Protein AF-A0A2V9ETV0-F1 (afdb_monomer)

Nearest PDB structures (foldseek):
  5evg-assembly1_A  TM=3.632E-01  e=3.896E+00  Francisella tularensis subsp. novicida

Mean predicted aligned error: 5.44 Å

Solvent-accessible surface area (backbone atoms only — not comparable to full-atom values): 5763 Å² total; per-residue (Å²): 52,32,42,35,37,32,29,64,38,91,94,52,64,80,55,65,90,38,63,32,28,37,28,50,37,44,50,72,54,96,46,65,66,52,41,49,54,52,49,42,56,59,38,42,74,63,40,27,45,72,77,46,70,51,77,64,41,59,63,84,59,54,69,71,43,92,84,62,55,69,73,59,52,56,47,47,62,71,32,69,90,33,79,84,36,74,40,68,59,73,71,53,63,42,68,72,80,86,125

pLDDT: mean 86.76, std 9.27, range [46.31, 95.56]

Foldseek 3Di:
DWKWKKAAAPPACLQPQFGIWIKDKDADDPDPVRVQVLVQVVVVVNRMGTPDTPPDDDPVVVVVDPPDDPVVVVQCVVHVVPNGDIDMDDTHTHHDPPD

Secondary structure (DSSP, 8-state):
-EEEEEEEPTT--TTTT-SEEEEEEEE--SSHHHHHHHHHHHHHHTTEEEEEEE----HHHHTTSTT--HHHHHHHHHHHT-TT-EEE---EEEPPP--

Structure (mmCIF, N/CA/C/O backbone):
data_AF-A0A2V9ETV0-F1
#
_entry.id   AF-A0A2V9ETV0-F1
#
loop_
_atom_site.group_PDB
_atom_site.id
_atom_site.type_symbol
_atom_site.label_atom_id
_atom_site.label_alt_id
_atom_site.label_comp_id
_atom_site.label_asym_id
_atom_site.label_entity_id
_atom_site.label_seq_id
_atom_site.pdbx_PDB_ins_code
_atom_site.Cartn_x
_atom_site.Cartn_y
_atom_site.Cartn_z
_atom_site.occupancy
_atom_site.B_iso_or_equiv
_atom_site.auth_seq_id
_atom_site.auth_comp_id
_atom_site.auth_asym_id
_atom_site.auth_atom_id
_atom_site.pdbx_PDB_model_num
ATOM 1 N N . MET A 1 1 ? 8.464 0.187 -5.571 1.00 89.31 1 MET A N 1
ATOM 2 C CA . MET A 1 1 ? 7.895 -0.723 -4.555 1.00 89.31 1 MET A CA 1
ATOM 3 C C . MET A 1 1 ? 8.335 -0.259 -3.180 1.00 89.31 1 MET A C 1
ATOM 5 O O . MET A 1 1 ? 9.319 0.466 -3.100 1.00 89.31 1 MET A O 1
ATOM 9 N N . GLY A 1 2 ? 7.633 -0.649 -2.121 1.00 90.38 2 GLY A N 1
ATOM 10 C CA . GLY A 1 2 ? 8.003 -0.276 -0.756 1.00 90.38 2 GLY A CA 1
ATOM 11 C C . GLY A 1 2 ? 7.144 -0.973 0.293 1.00 90.38 2 GLY A C 1
ATOM 12 O O . GLY A 1 2 ? 6.064 -1.472 -0.030 1.00 90.38 2 GLY A O 1
ATOM 13 N N . LEU A 1 3 ? 7.637 -0.978 1.532 1.00 91.56 3 LEU A N 1
ATOM 14 C CA . LEU A 1 3 ? 6.899 -1.449 2.702 1.00 91.56 3 LEU A CA 1
ATOM 15 C C . LEU A 1 3 ? 6.085 -0.281 3.265 1.00 91.56 3 LEU A C 1
ATOM 17 O O . LEU A 1 3 ? 6.625 0.803 3.492 1.00 91.56 3 LEU A O 1
ATOM 21 N N . VAL A 1 4 ? 4.787 -0.479 3.465 1.00 94.31 4 VAL A N 1
ATOM 22 C CA . VAL A 1 4 ? 3.857 0.586 3.848 1.00 94.31 4 VAL A CA 1
ATOM 23 C C . VAL A 1 4 ? 3.239 0.276 5.206 1.00 94.31 4 VAL A C 1
ATOM 25 O O . VAL A 1 4 ? 2.571 -0.743 5.364 1.00 94.31 4 VAL A O 1
ATOM 28 N N . GLU A 1 5 ? 3.425 1.178 6.174 1.00 95.50 5 GLU A N 1
ATOM 29 C CA . GLU A 1 5 ? 2.657 1.192 7.421 1.00 95.50 5 GLU A CA 1
ATOM 30 C C . GLU A 1 5 ? 1.304 1.858 7.162 1.00 95.50 5 GLU A C 1
ATOM 32 O O . GLU A 1 5 ? 1.233 3.000 6.693 1.00 95.50 5 GLU A O 1
ATOM 37 N N . VAL A 1 6 ? 0.224 1.178 7.534 1.00 95.00 6 VAL A N 1
ATOM 38 C CA . VAL A 1 6 ? -1.138 1.704 7.44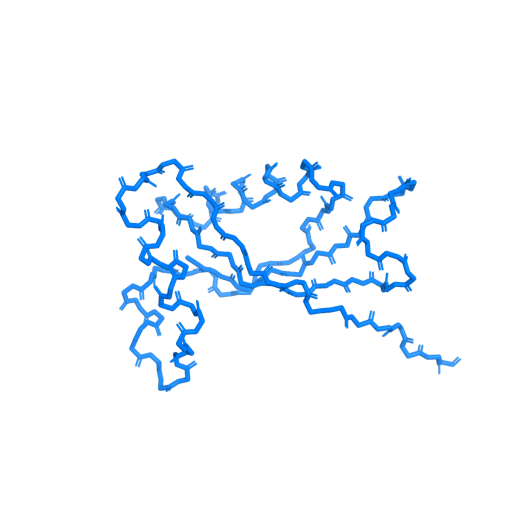4 1.00 95.00 6 VAL A CA 1
ATOM 39 C C . VAL A 1 6 ? -1.887 1.605 8.756 1.00 95.00 6 VAL A C 1
ATOM 41 O O . VAL A 1 6 ? -1.643 0.737 9.599 1.00 95.00 6 VAL A O 1
ATOM 44 N N . ARG A 1 7 ? -2.877 2.484 8.902 1.00 94.38 7 ARG A N 1
ATOM 45 C CA . ARG A 1 7 ? -3.851 2.442 9.993 1.00 94.38 7 ARG A CA 1
ATOM 46 C C . ARG A 1 7 ? -5.261 2.623 9.467 1.00 94.38 7 ARG A C 1
ATOM 48 O O . ARG A 1 7 ? -5.481 3.234 8.426 1.00 94.38 7 ARG A O 1
ATOM 55 N N . ALA A 1 8 ? -6.221 2.096 10.216 1.00 93.00 8 ALA A N 1
ATOM 56 C CA . ALA A 1 8 ? -7.631 2.227 9.894 1.00 93.00 8 ALA A CA 1
ATOM 57 C C . ALA A 1 8 ? -8.117 3.663 10.126 1.00 93.00 8 ALA A C 1
ATOM 59 O O . ALA A 1 8 ? -7.850 4.271 11.168 1.00 93.00 8 ALA A O 1
ATOM 60 N N . LEU A 1 9 ? -8.877 4.196 9.170 1.00 90.19 9 LEU A N 1
ATOM 61 C CA . LEU A 1 9 ? -9.655 5.411 9.374 1.00 90.19 9 LEU A CA 1
ATOM 62 C C . LEU A 1 9 ? -10.747 5.151 10.418 1.00 90.19 9 LEU A C 1
ATOM 64 O O . LEU A 1 9 ? -11.296 4.047 10.521 1.00 90.19 9 LEU A O 1
ATOM 68 N N . LYS A 1 10 ? -11.091 6.189 11.188 1.00 84.94 10 LYS A N 1
ATOM 69 C CA . LYS A 1 10 ? -12.162 6.110 12.191 1.00 84.94 10 LYS A CA 1
ATOM 70 C C . LYS A 1 10 ? -13.467 5.643 11.538 1.00 84.94 10 LYS A C 1
ATOM 72 O O . LYS A 1 10 ? -13.875 6.180 10.515 1.00 84.94 10 LYS A O 1
ATOM 77 N N . GLY A 1 11 ? -14.126 4.668 12.163 1.00 81.31 11 GLY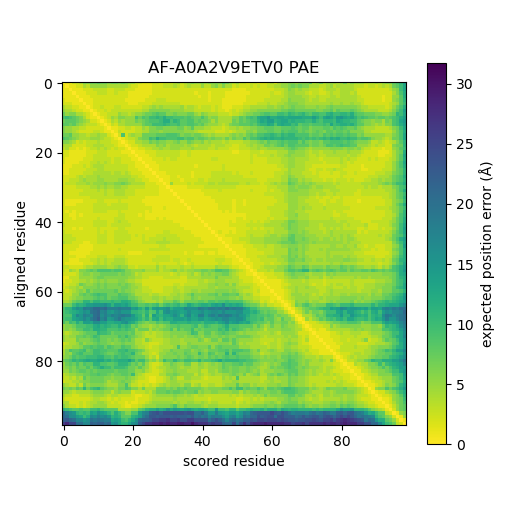 A N 1
ATOM 78 C CA . GLY A 1 11 ? -15.399 4.115 11.690 1.00 81.31 11 GLY A CA 1
ATOM 79 C C . GLY A 1 11 ? -15.273 2.964 10.687 1.00 81.31 11 GLY A C 1
ATOM 80 O O . GLY A 1 11 ? -16.292 2.393 10.307 1.00 81.31 11 GLY A O 1
ATOM 81 N N . THR A 1 12 ? -14.057 2.579 10.291 1.00 84.50 12 THR A N 1
ATOM 82 C CA . THR A 1 12 ? -13.817 1.420 9.418 1.00 84.50 12 THR A CA 1
ATOM 83 C C . THR A 1 12 ? -13.465 0.178 10.242 1.00 84.50 12 THR A C 1
ATOM 85 O O . THR A 1 12 ? -12.935 0.286 11.346 1.00 84.50 12 THR A O 1
ATOM 88 N N . ARG A 1 13 ? -13.781 -1.017 9.723 1.00 83.88 13 ARG A N 1
ATOM 89 C CA . ARG A 1 13 ? -13.492 -2.311 10.378 1.00 83.88 13 ARG A CA 1
ATOM 90 C C . ARG A 1 13 ? -12.447 -3.148 9.636 1.00 83.88 13 ARG A C 1
ATOM 92 O O . ARG A 1 13 ? -12.301 -4.327 9.930 1.00 83.88 13 ARG A O 1
ATOM 99 N N . VAL A 1 14 ? -11.724 -2.550 8.688 1.00 87.19 14 VAL A N 1
ATOM 100 C CA . VAL A 1 14 ? -10.791 -3.270 7.800 1.00 87.19 14 VAL A CA 1
ATOM 101 C C .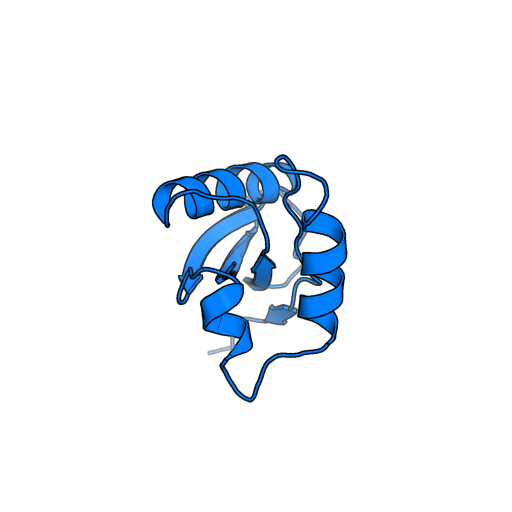 VAL A 1 14 ? -9.654 -3.941 8.564 1.00 87.19 14 VAL A C 1
ATOM 103 O O . VAL A 1 14 ? -9.276 -5.055 8.226 1.00 87.19 14 VAL A O 1
ATOM 106 N N . LEU A 1 15 ? -9.165 -3.317 9.638 1.00 87.25 15 LEU A N 1
ATOM 107 C CA . LEU A 1 15 ? -8.151 -3.912 10.513 1.00 87.25 15 LEU A CA 1
ATOM 108 C C . LEU A 1 15 ? -8.741 -4.593 11.757 1.00 87.25 15 LEU A C 1
ATOM 110 O O . LEU A 1 15 ? -7.990 -5.046 12.615 1.00 87.25 15 LEU A O 1
ATOM 114 N N . THR A 1 16 ? -10.068 -4.706 11.869 1.00 86.44 16 THR A N 1
ATOM 115 C CA . THR A 1 16 ? -10.760 -5.216 13.067 1.00 86.44 16 THR A CA 1
ATOM 116 C C . THR A 1 16 ? -10.258 -4.537 14.354 1.00 86.44 16 THR A C 1
ATOM 118 O O . THR A 1 16 ? -10.373 -3.318 14.466 1.00 86.44 16 THR A O 1
ATOM 121 N N . ASP A 1 17 ? -9.670 -5.296 15.282 1.00 83.69 17 ASP A N 1
ATOM 122 C CA . ASP A 1 17 ? -9.118 -4.818 16.555 1.00 83.69 17 ASP A CA 1
ATOM 123 C C . ASP A 1 17 ? -7.609 -4.511 16.484 1.00 83.69 17 ASP A C 1
ATOM 125 O O . ASP A 1 17 ? -6.987 -4.156 17.491 1.00 83.69 17 ASP A O 1
ATOM 129 N N . ALA A 1 18 ? -6.978 -4.680 15.317 1.00 87.12 18 ALA A N 1
ATOM 130 C CA . ALA A 1 18 ? -5.562 -4.391 15.151 1.00 87.12 18 ALA A CA 1
ATOM 131 C C . ALA A 1 18 ? -5.287 -2.883 15.144 1.00 87.12 18 ALA A C 1
ATOM 133 O O . ALA A 1 18 ? -6.092 -2.064 14.697 1.00 87.12 18 ALA A O 1
ATOM 134 N N . LYS A 1 19 ? -4.098 -2.508 15.623 1.00 87.44 19 LYS A N 1
ATOM 135 C CA . LYS A 1 19 ? -3.675 -1.103 15.704 1.00 87.44 19 LYS A CA 1
ATOM 136 C C . LYS A 1 19 ? -3.268 -0.546 14.338 1.00 87.44 19 LYS A C 1
ATOM 138 O O . LYS A 1 19 ? -3.448 0.644 14.084 1.00 87.44 19 LYS A O 1
ATOM 143 N N . GLY A 1 20 ? -2.684 -1.393 13.504 1.00 92.75 20 GLY A N 1
ATOM 144 C CA . GLY A 1 20 ? -2.154 -1.064 12.190 1.00 92.75 20 GLY A CA 1
ATOM 145 C C . GLY A 1 20 ? -1.754 -2.334 11.450 1.00 92.75 20 GLY A C 1
ATOM 146 O O . GLY A 1 20 ? -1.855 -3.434 12.006 1.00 92.75 20 GLY A O 1
ATOM 147 N N . ALA A 1 21 ? -1.338 -2.166 10.200 1.00 93.81 21 ALA A N 1
ATOM 148 C CA . ALA A 1 21 ? -0.782 -3.238 9.388 1.00 93.81 21 ALA A CA 1
ATOM 149 C C . ALA A 1 21 ? 0.398 -2.762 8.537 1.00 93.81 21 ALA A C 1
ATOM 151 O O . ALA A 1 21 ? 0.518 -1.575 8.235 1.00 93.81 21 ALA A O 1
ATOM 152 N N . PHE A 1 22 ? 1.280 -3.703 8.209 1.00 92.69 22 PHE A N 1
ATOM 153 C CA . PHE A 1 22 ? 2.355 -3.529 7.245 1.00 92.69 22 PHE A CA 1
ATOM 154 C C . PHE A 1 22 ? 2.001 -4.339 6.005 1.00 92.69 22 PHE A C 1
ATOM 156 O O . PHE A 1 22 ? 1.424 -5.422 6.117 1.00 92.69 22 PHE A O 1
ATOM 163 N N . LEU A 1 23 ? 2.323 -3.807 4.834 1.00 91.88 23 LEU A N 1
ATOM 164 C CA . LEU A 1 23 ? 2.150 -4.501 3.562 1.00 91.88 23 LEU A CA 1
ATOM 165 C C . LEU A 1 23 ? 3.231 -4.074 2.570 1.00 91.88 23 LEU A C 1
ATOM 167 O O . LEU A 1 23 ? 3.655 -2.914 2.574 1.00 91.88 23 LEU A O 1
ATOM 171 N N . ASN A 1 24 ? 3.634 -4.976 1.680 1.00 91.31 24 ASN A N 1
ATOM 172 C CA . ASN A 1 24 ? 4.368 -4.573 0.490 1.00 91.31 24 ASN A CA 1
ATOM 173 C C . ASN A 1 24 ? 3.396 -4.011 -0.547 1.00 91.31 24 ASN A C 1
ATOM 175 O O . ASN A 1 24 ? 2.285 -4.515 -0.733 1.00 91.31 24 ASN A O 1
ATOM 179 N N . LEU A 1 25 ? 3.828 -2.953 -1.232 1.00 92.00 25 LEU A N 1
ATOM 180 C CA . LEU A 1 25 ? 3.096 -2.353 -2.338 1.00 92.00 25 LEU A CA 1
ATOM 181 C C . LEU A 1 25 ? 4.004 -2.218 -3.560 1.00 92.00 25 LEU A C 1
ATOM 183 O O . LEU A 1 25 ? 5.108 -1.660 -3.504 1.00 92.00 25 LEU A O 1
ATOM 187 N N . VAL A 1 26 ? 3.505 -2.701 -4.693 1.00 92.44 26 VAL A N 1
ATOM 188 C CA . VAL A 1 26 ? 4.151 -2.632 -6.001 1.00 92.44 26 VAL A CA 1
ATOM 189 C C . VAL A 1 26 ? 3.254 -1.835 -6.935 1.00 92.44 26 VAL A C 1
ATOM 191 O O . VAL A 1 26 ? 2.083 -2.141 -7.141 1.00 92.44 26 VAL A O 1
ATOM 194 N N . THR A 1 27 ? 3.811 -0.776 -7.507 1.00 93.94 27 THR A N 1
ATOM 195 C CA . THR A 1 27 ? 3.142 0.017 -8.532 1.00 93.94 27 THR A CA 1
ATOM 196 C C . THR A 1 27 ? 4.176 0.701 -9.409 1.00 93.94 27 THR A C 1
ATOM 198 O O . THR A 1 27 ? 5.331 0.883 -9.005 1.00 93.94 27 THR A O 1
ATOM 201 N N . TRP A 1 28 ? 3.742 1.088 -10.601 1.00 91.94 28 TRP A N 1
ATOM 202 C CA . TRP A 1 28 ? 4.478 1.990 -11.467 1.00 91.94 28 TRP A CA 1
ATOM 203 C C . TRP A 1 28 ? 4.476 3.383 -10.855 1.00 91.94 28 TRP A C 1
ATOM 205 O O . TRP A 1 28 ? 3.418 3.920 -10.538 1.00 91.94 28 TRP A O 1
ATOM 215 N N . ALA A 1 29 ? 5.650 3.969 -10.687 1.00 93.44 29 ALA A N 1
ATOM 216 C CA . ALA A 1 29 ? 5.820 5.336 -10.227 1.00 93.44 29 ALA A CA 1
ATOM 217 C C . ALA A 1 29 ? 7.164 5.859 -10.734 1.00 93.44 29 ALA A C 1
ATOM 219 O O . ALA A 1 29 ? 8.143 5.110 -10.779 1.00 93.44 29 ALA A O 1
ATOM 220 N N . SER A 1 30 ? 7.193 7.128 -11.114 1.00 92.69 30 SER A N 1
ATOM 221 C CA . SER A 1 30 ? 8.379 7.825 -11.615 1.00 92.69 30 SER A CA 1
ATOM 222 C C . SER A 1 30 ? 9.320 8.212 -10.474 1.00 92.69 30 SER A C 1
ATOM 224 O O . SER A 1 30 ? 10.535 8.256 -10.656 1.00 92.69 30 SER A O 1
ATOM 226 N N . ASP A 1 31 ? 8.759 8.447 -9.287 1.00 92.56 31 ASP A N 1
ATOM 227 C CA . ASP A 1 31 ? 9.472 8.836 -8.076 1.00 92.56 31 ASP A CA 1
ATOM 228 C C . ASP A 1 31 ? 8.708 8.409 -6.804 1.00 92.56 31 ASP A C 1
ATOM 230 O O . ASP A 1 31 ? 7.639 7.787 -6.846 1.00 92.56 31 ASP A O 1
ATOM 234 N N . ALA A 1 32 ? 9.291 8.716 -5.643 1.00 92.62 32 ALA A N 1
ATOM 235 C CA . ALA A 1 32 ? 8.723 8.373 -4.344 1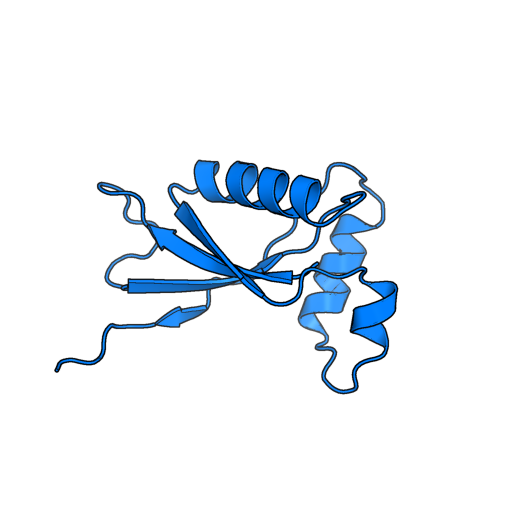.00 92.62 32 ALA A CA 1
ATOM 236 C C . ALA A 1 32 ? 7.425 9.139 -4.018 1.00 92.62 32 ALA A C 1
ATOM 238 O O . ALA A 1 32 ? 6.599 8.633 -3.255 1.00 92.62 32 ALA A O 1
ATOM 239 N N . GLU A 1 33 ? 7.224 10.333 -4.579 1.00 94.25 33 GLU A N 1
ATOM 240 C CA . GLU A 1 33 ? 6.027 11.147 -4.352 1.00 94.25 33 GLU A CA 1
ATOM 241 C C . GLU A 1 33 ? 4.831 10.582 -5.129 1.00 94.25 33 GLU A C 1
ATOM 243 O O . GLU A 1 33 ? 3.742 10.416 -4.568 1.00 94.25 33 GLU A O 1
ATOM 248 N N . GLU A 1 34 ? 5.047 10.182 -6.384 1.00 94.94 34 GLU A N 1
ATOM 249 C CA . GLU A 1 34 ? 4.048 9.468 -7.179 1.00 94.94 34 GLU A CA 1
ATOM 250 C C . GLU A 1 34 ? 3.703 8.119 -6.529 1.00 94.94 34 GLU A C 1
ATOM 252 O O . GLU A 1 34 ? 2.525 7.766 -6.416 1.00 94.94 34 GLU A O 1
ATOM 257 N N . PHE A 1 35 ? 4.707 7.387 -6.030 1.00 94.88 35 PHE A N 1
ATOM 258 C CA . PHE A 1 35 ? 4.487 6.133 -5.308 1.00 94.88 35 PHE A CA 1
ATOM 259 C C . PHE A 1 35 ? 3.602 6.343 -4.074 1.00 94.88 35 PHE A C 1
ATOM 261 O O . PHE A 1 35 ? 2.615 5.626 -3.889 1.00 94.88 35 PHE A O 1
ATOM 268 N N . LYS A 1 36 ? 3.917 7.354 -3.255 1.00 95.31 36 LYS A N 1
ATOM 269 C CA . LYS A 1 36 ? 3.129 7.702 -2.069 1.00 95.31 36 LYS A CA 1
ATOM 270 C C . LYS A 1 36 ? 1.692 8.066 -2.434 1.00 95.31 36 LYS A C 1
ATOM 272 O O . LYS A 1 36 ? 0.765 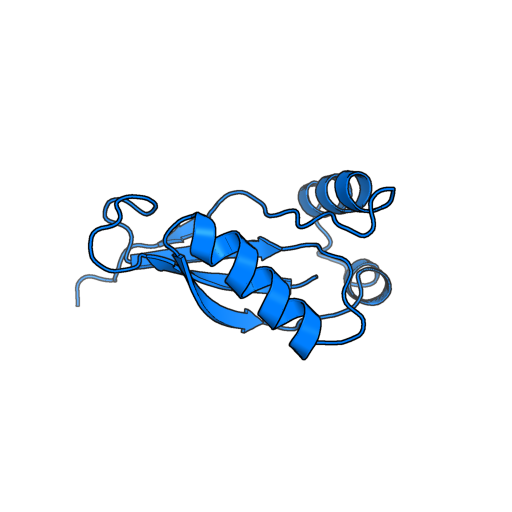7.532 -1.831 1.00 95.31 36 LYS A O 1
ATOM 277 N N . SER A 1 37 ? 1.505 8.901 -3.451 1.00 95.50 37 SER A N 1
ATOM 278 C CA . SER A 1 37 ? 0.177 9.323 -3.910 1.00 95.50 37 SER A CA 1
ATOM 279 C C . SER A 1 37 ? -0.675 8.131 -4.365 1.00 95.50 37 SER A C 1
ATOM 281 O O . SER A 1 37 ? -1.859 8.039 -4.038 1.00 95.50 37 SER A O 1
ATOM 283 N N . LYS A 1 38 ? -0.074 7.165 -5.075 1.00 95.00 38 LYS A N 1
ATOM 284 C CA . LYS A 1 38 ? -0.753 5.926 -5.494 1.00 95.00 38 LYS A CA 1
ATOM 285 C C . LYS A 1 38 ? -1.072 5.006 -4.316 1.00 95.00 38 LYS A C 1
ATOM 287 O O . LYS A 1 38 ? -2.164 4.435 -4.276 1.00 95.00 38 LYS A O 1
ATOM 292 N N . ALA A 1 39 ? -0.161 4.891 -3.350 1.00 94.56 39 ALA A N 1
ATOM 293 C CA . ALA A 1 39 ? -0.394 4.135 -2.124 1.00 94.56 39 ALA A CA 1
ATOM 294 C C . ALA A 1 39 ? -1.571 4.720 -1.327 1.00 94.56 39 ALA A C 1
ATOM 296 O O . ALA A 1 39 ? -2.507 3.998 -0.987 1.00 94.56 39 ALA A O 1
ATOM 297 N N . GLU A 1 40 ? -1.580 6.034 -1.099 1.00 95.44 40 GLU A N 1
ATOM 298 C CA . GLU A 1 40 ? -2.674 6.733 -0.415 1.00 95.44 40 GLU A CA 1
ATOM 299 C C . GLU A 1 40 ? -4.007 6.575 -1.155 1.00 95.44 40 GLU A C 1
ATOM 301 O O . GLU A 1 40 ? -5.034 6.325 -0.524 1.00 95.44 40 GLU A O 1
ATOM 306 N N . LEU A 1 41 ? -3.998 6.639 -2.490 1.00 93.69 41 LEU A N 1
ATOM 307 C CA . LEU A 1 41 ? -5.196 6.449 -3.304 1.00 93.69 41 LEU A CA 1
ATOM 308 C C . LEU A 1 41 ? -5.801 5.047 -3.142 1.00 93.69 41 LEU A C 1
ATOM 310 O O . LEU A 1 41 ? -7.015 4.923 -2.962 1.00 93.69 41 LEU A O 1
ATOM 314 N N . VAL A 1 42 ? -4.994 3.986 -3.257 1.00 92.81 42 VAL A N 1
ATOM 315 C CA . VAL A 1 42 ? -5.516 2.610 -3.210 1.00 92.81 42 VAL A CA 1
ATOM 316 C C . VAL A 1 42 ? -5.909 2.212 -1.789 1.00 92.81 42 VAL A C 1
ATOM 318 O O . VAL A 1 42 ? -6.985 1.653 -1.583 1.00 92.81 42 VAL A O 1
ATOM 321 N N . LEU A 1 43 ? -5.092 2.567 -0.796 1.00 93.69 43 LEU A N 1
ATOM 322 C CA . LEU A 1 43 ? -5.322 2.220 0.606 1.00 93.69 43 LEU A CA 1
ATOM 323 C C . LEU A 1 43 ? -6.459 3.059 1.199 1.00 93.69 43 LEU A C 1
ATOM 325 O O . LEU A 1 43 ? -7.271 2.543 1.967 1.00 93.69 43 LEU A O 1
ATOM 329 N N . GLY A 1 44 ? -6.606 4.308 0.750 1.00 92.75 44 GLY A N 1
ATOM 330 C CA . GLY A 1 44 ? -7.743 5.164 1.080 1.00 92.75 44 GLY A CA 1
ATOM 331 C C . GLY A 1 44 ? -9.086 4.545 0.696 1.00 92.75 44 GLY A C 1
ATOM 332 O O . GLY A 1 44 ? -10.036 4.601 1.478 1.00 92.75 44 GLY A O 1
ATOM 333 N N . LYS A 1 45 ? -9.168 3.869 -0.460 1.00 91.38 45 LYS A N 1
ATOM 334 C CA . LYS A 1 45 ? -10.384 3.143 -0.886 1.00 91.38 45 LYS A CA 1
ATOM 335 C C . LYS A 1 45 ? -10.732 1.971 0.033 1.00 91.38 45 LYS A C 1
ATOM 337 O O . LYS A 1 45 ? -11.898 1.602 0.123 1.00 91.38 45 LYS A O 1
ATOM 342 N N . LEU A 1 46 ? -9.742 1.418 0.731 1.00 89.75 46 LEU A N 1
ATOM 343 C CA . LEU A 1 46 ? -9.923 0.378 1.745 1.00 89.75 46 LEU A CA 1
ATOM 344 C C . LEU A 1 46 ? -10.235 0.960 3.129 1.00 89.75 46 LEU A C 1
ATOM 346 O O . LEU A 1 46 ? -10.308 0.220 4.102 1.00 89.75 46 LEU A O 1
ATOM 350 N N . GLY A 1 47 ? -10.399 2.278 3.263 1.00 93.31 47 GLY A N 1
ATOM 351 C CA . GLY A 1 47 ? -10.602 2.899 4.567 1.00 93.31 47 GLY A CA 1
ATOM 352 C C . GLY A 1 47 ? -9.337 2.925 5.429 1.00 93.31 47 GLY A C 1
ATOM 353 O O . GLY A 1 47 ? -9.426 3.007 6.654 1.00 93.31 47 GLY A O 1
ATOM 354 N N . LEU A 1 48 ? -8.164 2.840 4.805 1.00 94.38 48 LEU A N 1
ATOM 355 C CA . LEU A 1 48 ? -6.862 2.909 5.455 1.00 94.38 48 LEU A CA 1
ATOM 356 C C . LEU A 1 48 ? -6.188 4.241 5.121 1.00 94.38 48 LEU A C 1
ATOM 358 O O . LEU A 1 48 ? -6.452 4.841 4.083 1.00 94.38 48 LEU A O 1
ATOM 362 N N . PHE A 1 49 ? -5.286 4.696 5.981 1.00 94.56 49 PHE A N 1
ATOM 363 C CA . PHE A 1 49 ? -4.386 5.801 5.669 1.00 94.56 49 PHE A CA 1
ATOM 364 C C . PHE A 1 49 ? -2.936 5.373 5.860 1.00 94.56 49 PHE A C 1
ATOM 366 O O . PHE A 1 49 ? -2.620 4.590 6.761 1.00 94.56 49 PHE A O 1
ATOM 373 N N . VAL A 1 50 ? -2.070 5.897 4.996 1.00 95.50 50 VAL A N 1
ATOM 374 C CA . VAL A 1 50 ? -0.629 5.654 5.040 1.00 95.50 50 VAL A CA 1
ATOM 375 C C . VAL A 1 50 ? -0.031 6.445 6.199 1.00 95.50 50 VAL A C 1
ATOM 377 O O . VAL A 1 50 ? -0.239 7.653 6.308 1.00 95.50 50 VAL A O 1
ATOM 380 N N . VAL A 1 51 ? 0.700 5.760 7.074 1.00 95.56 51 VAL A N 1
ATOM 381 C CA . VAL A 1 51 ? 1.469 6.381 8.160 1.00 95.56 51 VAL A CA 1
ATOM 382 C C . VAL A 1 51 ? 2.889 6.655 7.690 1.00 95.56 51 VAL A C 1
ATOM 384 O O . VAL A 1 51 ? 3.390 7.769 7.838 1.00 95.56 51 VAL A O 1
ATOM 387 N N . GLN A 1 52 ? 3.520 5.641 7.105 1.00 94.44 52 GLN A N 1
ATOM 388 C CA . GLN A 1 52 ? 4.906 5.688 6.669 1.00 94.44 52 GLN A CA 1
ATOM 389 C C . GLN A 1 52 ? 5.117 4.742 5.488 1.00 94.44 52 GLN A C 1
ATOM 391 O O . GLN A 1 52 ? 4.444 3.720 5.364 1.00 94.44 52 GLN A O 1
ATOM 396 N N . ILE A 1 53 ? 6.064 5.098 4.624 1.00 93.88 53 ILE A N 1
ATOM 397 C CA . ILE A 1 53 ? 6.575 4.230 3.566 1.00 93.88 53 ILE A CA 1
ATOM 398 C C . ILE A 1 53 ? 8.069 4.074 3.813 1.00 93.88 53 ILE A C 1
ATOM 400 O O . ILE A 1 53 ? 8.804 5.063 3.806 1.00 93.88 53 ILE A O 1
ATOM 404 N N . GLU A 1 54 ? 8.511 2.847 4.052 1.00 90.31 54 GLU A N 1
ATOM 405 C CA . GLU A 1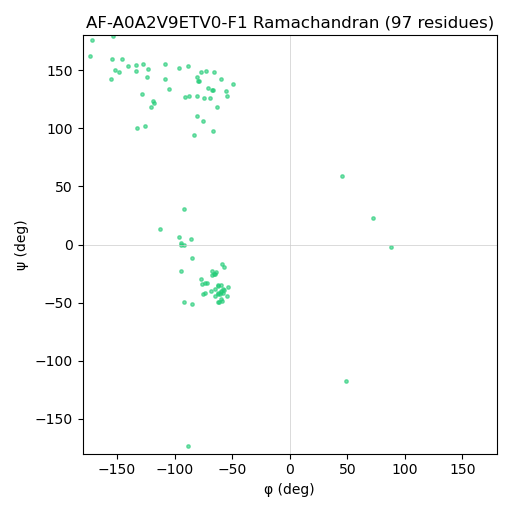 54 ? 9.919 2.538 4.254 1.00 90.31 54 GLU A CA 1
ATOM 406 C C . GLU A 1 54 ? 10.593 2.190 2.929 1.00 90.31 54 GLU A C 1
ATOM 408 O O . GLU A 1 54 ? 10.142 1.311 2.189 1.00 90.31 54 GLU A O 1
ATOM 413 N N . ASN A 1 55 ? 11.700 2.891 2.661 1.00 82.12 55 ASN A N 1
ATOM 414 C CA . ASN A 1 55 ? 12.607 2.662 1.537 1.00 82.12 55 ASN A CA 1
ATOM 415 C C . ASN A 1 55 ? 11.880 2.439 0.195 1.00 82.12 55 ASN A C 1
ATOM 417 O O . ASN A 1 55 ? 12.047 1.378 -0.416 1.00 82.12 55 ASN A O 1
ATOM 421 N N . PRO A 1 56 ? 11.055 3.403 -0.274 1.00 89.25 56 PRO A N 1
ATOM 422 C CA . PRO A 1 56 ? 10.443 3.296 -1.589 1.00 89.25 56 PRO A CA 1
ATOM 423 C C . PRO A 1 56 ? 11.537 3.304 -2.657 1.00 89.25 56 PRO A C 1
ATOM 425 O O . PRO A 1 56 ? 12.280 4.274 -2.795 1.00 89.25 56 PRO A O 1
ATOM 428 N N . GLU A 1 57 ? 11.633 2.223 -3.423 1.00 90.38 57 GLU A N 1
ATOM 429 C CA . GLU A 1 57 ? 12.693 2.057 -4.413 1.00 90.38 57 GLU A CA 1
ATOM 430 C C . GLU A 1 57 ? 12.227 1.293 -5.662 1.00 90.38 57 GLU A C 1
ATOM 432 O O . GLU A 1 57 ? 11.212 0.578 -5.636 1.00 90.38 57 GLU A O 1
ATOM 437 N N . PRO A 1 58 ? 12.943 1.428 -6.792 1.00 90.88 58 PRO A N 1
ATOM 438 C CA . PRO A 1 58 ? 12.695 0.620 -7.975 1.00 90.88 58 PRO A CA 1
ATOM 439 C C . PRO A 1 58 ? 12.868 -0.875 -7.690 1.00 90.88 58 PRO A C 1
ATOM 441 O O . PRO A 1 58 ? 13.809 -1.295 -7.017 1.00 90.88 58 PRO A O 1
ATOM 444 N N . VAL A 1 59 ? 12.009 -1.696 -8.299 1.00 88.31 59 VAL A N 1
ATOM 445 C CA . VAL A 1 59 ? 12.083 -3.169 -8.221 1.00 88.31 59 VAL A CA 1
ATOM 446 C C . VAL A 1 59 ? 13.464 -3.691 -8.634 1.00 88.31 59 VAL A C 1
ATOM 448 O O . VAL A 1 59 ? 13.991 -4.618 -8.028 1.00 88.31 59 VAL A O 1
ATOM 451 N N . SER A 1 60 ? 14.091 -3.061 -9.632 1.00 87.50 60 SER A N 1
ATOM 452 C CA . SER A 1 60 ? 15.430 -3.421 -10.114 1.00 87.50 60 SER A CA 1
ATOM 453 C C . SER A 1 60 ? 16.541 -3.229 -9.075 1.00 87.50 60 SER A C 1
ATOM 455 O O . SER A 1 60 ? 17.587 -3.869 -9.192 1.00 87.50 60 SER A O 1
ATOM 457 N N . ILE A 1 61 ? 16.337 -2.358 -8.082 1.00 86.81 61 ILE A N 1
ATOM 458 C CA . ILE A 1 61 ? 17.257 -2.178 -6.955 1.00 86.81 61 ILE A CA 1
ATOM 459 C C . ILE A 1 61 ? 16.946 -3.219 -5.882 1.00 86.81 61 ILE A C 1
ATOM 461 O O . ILE A 1 61 ? 17.841 -3.974 -5.509 1.00 86.81 61 ILE A O 1
ATOM 465 N N . ARG A 1 62 ? 15.677 -3.343 -5.470 1.00 83.44 62 ARG A N 1
ATOM 466 C CA . ARG A 1 62 ? 15.261 -4.298 -4.429 1.00 83.44 62 ARG A CA 1
ATOM 467 C C . ARG A 1 62 ? 15.604 -5.751 -4.780 1.00 83.44 62 ARG A C 1
ATOM 469 O O . ARG A 1 62 ? 16.075 -6.466 -3.904 1.00 83.44 62 ARG A O 1
ATOM 476 N N . ARG A 1 63 ? 15.471 -6.170 -6.046 1.00 84.56 63 ARG A N 1
ATOM 477 C CA . ARG A 1 63 ? 15.856 -7.517 -6.533 1.00 84.56 63 ARG A CA 1
ATOM 478 C C . ARG A 1 63 ? 17.330 -7.877 -6.322 1.00 84.56 63 ARG A C 1
ATOM 480 O O . ARG A 1 63 ? 17.697 -9.039 -6.448 1.00 84.56 63 ARG A O 1
ATOM 487 N N . LYS A 1 64 ? 18.196 -6.897 -6.054 1.00 83.25 64 LYS A N 1
ATOM 488 C CA . LYS A 1 64 ? 19.617 -7.139 -5.762 1.00 83.25 64 LYS A CA 1
ATOM 489 C C . LYS A 1 64 ? 19.871 -7.465 -4.289 1.00 83.25 64 LYS A C 1
ATOM 491 O O . LYS A 1 64 ? 20.979 -7.885 -3.965 1.00 83.25 64 LYS A O 1
ATOM 496 N N . ASN A 1 65 ? 18.885 -7.270 -3.410 1.00 79.00 65 ASN A N 1
ATOM 497 C CA . ASN A 1 65 ? 18.985 -7.656 -2.007 1.00 79.00 65 ASN A CA 1
ATOM 498 C C . ASN A 1 65 ? 18.737 -9.161 -1.854 1.00 79.00 65 ASN A C 1
ATOM 500 O O . ASN A 1 65 ? 17.870 -9.730 -2.509 1.00 79.00 65 ASN A O 1
ATOM 504 N N . VAL A 1 66 ? 19.509 -9.801 -0.973 1.00 61.12 66 VAL A N 1
ATOM 505 C CA . VAL A 1 66 ? 19.503 -11.263 -0.775 1.00 61.12 66 VAL A CA 1
ATOM 506 C C . VAL A 1 66 ? 18.185 -11.762 -0.162 1.00 61.12 66 VAL A C 1
ATOM 508 O O . VAL A 1 66 ? 17.818 -12.914 -0.361 1.00 61.12 66 VAL A O 1
ATOM 511 N N . GLU A 1 67 ? 17.441 -10.891 0.521 1.00 68.31 67 GLU A N 1
ATOM 512 C CA . GLU A 1 67 ? 16.156 -11.191 1.176 1.00 68.31 67 GLU A CA 1
ATOM 513 C C . GLU A 1 67 ? 14.941 -10.917 0.268 1.00 68.31 67 GLU A C 1
ATOM 515 O O . GLU A 1 67 ? 13.875 -10.525 0.734 1.00 68.31 67 GLU A O 1
ATOM 520 N N . PHE A 1 68 ? 15.096 -11.060 -1.050 1.00 67.12 68 PHE A N 1
ATOM 521 C CA . PHE A 1 68 ? 13.982 -10.885 -1.979 1.00 67.12 68 PHE A CA 1
ATOM 522 C C . PHE A 1 68 ? 13.044 -12.101 -1.939 1.00 67.12 68 PHE A C 1
ATOM 524 O O . PHE A 1 68 ? 13.387 -13.175 -2.434 1.00 67.12 68 PHE A O 1
ATOM 531 N N . GLU A 1 69 ? 11.873 -11.940 -1.326 1.00 72.06 69 GLU A N 1
ATOM 532 C CA . GLU A 1 69 ? 10.898 -13.017 -1.145 1.00 72.06 69 GLU A CA 1
ATOM 533 C C . GLU A 1 69 ? 10.116 -13.334 -2.432 1.00 72.06 69 GLU A C 1
ATOM 535 O O . GLU A 1 69 ? 9.843 -12.462 -3.257 1.00 72.06 69 GLU A O 1
ATOM 540 N N . VAL A 1 70 ? 9.729 -14.606 -2.590 1.00 71.75 70 VAL A N 1
ATOM 541 C CA . VAL A 1 70 ? 8.989 -15.111 -3.764 1.00 71.75 70 VAL A CA 1
ATOM 542 C C . VAL A 1 70 ? 7.616 -14.449 -3.907 1.00 71.75 70 VAL A C 1
ATOM 544 O O . VAL A 1 70 ? 7.192 -14.176 -5.025 1.00 71.75 70 VAL A O 1
ATOM 547 N N . GLU A 1 71 ? 6.944 -14.133 -2.795 1.00 69.88 71 GLU A N 1
ATOM 548 C CA . GLU A 1 71 ? 5.622 -13.484 -2.813 1.00 69.88 71 GLU A CA 1
ATOM 549 C C . GLU A 1 71 ? 5.666 -12.119 -3.528 1.00 69.88 71 GLU A C 1
ATOM 551 O O . GLU A 1 71 ? 4.775 -11.791 -4.316 1.00 69.88 71 GLU A O 1
ATOM 556 N N . VAL A 1 72 ? 6.777 -11.390 -3.385 1.00 78.69 72 VAL A N 1
ATOM 557 C CA . VAL A 1 72 ? 6.989 -10.097 -4.043 1.00 78.69 72 VAL A CA 1
ATOM 558 C C . VAL A 1 72 ? 7.220 -10.258 -5.554 1.00 78.69 72 VAL A C 1
ATOM 560 O O . VAL A 1 72 ? 6.806 -9.394 -6.333 1.00 78.69 72 VAL A O 1
ATOM 563 N N . GLU A 1 73 ? 7.856 -11.348 -6.008 1.00 82.94 73 GLU A N 1
ATOM 564 C CA . GLU A 1 73 ? 8.018 -11.631 -7.447 1.00 82.94 73 GLU A CA 1
ATOM 565 C C . GLU A 1 73 ? 6.659 -11.813 -8.138 1.00 82.94 73 GLU A C 1
ATOM 567 O O . GLU A 1 73 ? 6.440 -11.254 -9.218 1.00 82.94 73 GLU A O 1
ATOM 572 N N . ASP A 1 74 ? 5.723 -12.519 -7.500 1.00 82.44 74 ASP A N 1
ATOM 573 C CA . ASP A 1 74 ? 4.381 -12.737 -8.049 1.00 82.44 74 ASP A CA 1
ATOM 574 C C . ASP A 1 74 ? 3.601 -11.420 -8.172 1.00 82.44 74 ASP A C 1
ATOM 576 O O . ASP A 1 74 ? 2.933 -11.170 -9.184 1.00 82.44 74 ASP A O 1
ATOM 580 N N . MET A 1 75 ? 3.741 -10.512 -7.198 1.00 84.81 75 MET A N 1
ATOM 581 C CA . MET A 1 75 ? 3.170 -9.167 -7.316 1.00 84.81 75 MET A CA 1
ATOM 582 C C . MET A 1 75 ? 3.733 -8.397 -8.510 1.00 84.81 75 MET A C 1
ATOM 584 O O . MET A 1 75 ? 2.997 -7.690 -9.204 1.00 84.81 75 MET A O 1
ATOM 588 N N . ILE A 1 76 ? 5.050 -8.481 -8.722 1.00 86.12 76 ILE A N 1
ATOM 589 C CA . ILE A 1 76 ? 5.725 -7.783 -9.816 1.00 86.12 76 ILE A CA 1
ATOM 590 C C . ILE A 1 76 ? 5.247 -8.340 -11.147 1.00 86.12 76 ILE A C 1
ATOM 592 O O . ILE A 1 76 ? 4.919 -7.551 -12.031 1.00 86.12 76 ILE A O 1
ATOM 596 N N . ALA A 1 77 ? 5.149 -9.664 -11.280 1.00 85.69 77 ALA A N 1
ATOM 597 C CA . ALA A 1 77 ? 4.573 -10.309 -12.455 1.00 85.69 77 ALA A CA 1
ATOM 598 C C . ALA A 1 77 ? 3.162 -9.778 -12.751 1.00 85.69 77 ALA A C 1
ATOM 600 O O . ALA A 1 77 ? 2.877 -9.397 -13.885 1.00 85.69 77 ALA A O 1
ATOM 601 N N . GLY A 1 78 ? 2.318 -9.640 -11.725 1.00 81.38 78 GLY A N 1
ATOM 602 C CA . GLY A 1 78 ? 0.977 -9.067 -11.864 1.00 81.38 78 GLY A CA 1
ATOM 603 C C . GLY A 1 78 ? 0.944 -7.582 -12.257 1.00 81.38 78 GLY A C 1
ATOM 604 O O . GLY A 1 78 ? -0.034 -7.125 -12.851 1.00 81.38 78 GLY A O 1
ATOM 605 N N . ALA A 1 79 ? 1.995 -6.817 -11.949 1.00 86.00 79 ALA A N 1
ATOM 606 C CA . ALA A 1 79 ? 2.090 -5.393 -12.272 1.00 86.00 79 ALA A CA 1
ATOM 607 C C . ALA A 1 79 ? 2.824 -5.100 -13.595 1.00 86.00 79 ALA A C 1
ATOM 609 O O . ALA A 1 79 ? 2.619 -4.029 -14.168 1.00 86.00 79 ALA A O 1
ATOM 610 N N . LEU A 1 80 ? 3.675 -6.011 -14.079 1.00 84.69 80 LEU A N 1
ATOM 611 C CA . LEU A 1 80 ? 4.590 -5.786 -15.207 1.00 84.69 80 LEU A CA 1
ATOM 612 C C . LEU A 1 80 ? 3.875 -5.386 -16.505 1.00 84.69 80 LEU A C 1
ATOM 614 O O . LEU A 1 80 ? 4.314 -4.458 -17.178 1.00 84.69 80 LEU A O 1
ATOM 618 N N . ASP A 1 81 ? 2.750 -6.024 -16.821 1.00 82.31 81 ASP A N 1
ATOM 619 C CA . ASP A 1 81 ? 2.042 -5.798 -18.090 1.00 82.31 81 ASP A CA 1
ATOM 620 C C . ASP A 1 81 ? 0.960 -4.707 -18.005 1.00 82.31 81 ASP A C 1
ATOM 622 O O . ASP A 1 81 ? 0.297 -4.393 -18.996 1.00 82.31 81 ASP A O 1
ATOM 626 N N . ASN A 1 82 ? 0.768 -4.101 -16.829 1.00 85.25 82 ASN A N 1
ATOM 627 C CA . ASN A 1 82 ? -0.244 -3.073 -16.612 1.00 85.25 82 ASN A CA 1
ATOM 628 C C . ASN A 1 82 ? 0.343 -1.854 -15.876 1.00 85.25 82 ASN A C 1
ATOM 630 O O . ASN A 1 82 ? 0.405 -1.846 -14.646 1.00 85.25 82 ASN A O 1
ATOM 634 N N . PRO A 1 83 ? 0.675 -0.770 -16.604 1.00 84.69 83 PRO A N 1
ATOM 635 C CA . PRO A 1 83 ? 1.175 0.481 -16.027 1.00 84.69 83 PRO A CA 1
ATOM 636 C C . PRO A 1 83 ? 0.248 1.140 -14.992 1.00 84.69 83 PRO A C 1
ATOM 638 O O . PRO A 1 83 ? 0.687 1.968 -14.198 1.00 84.69 83 PRO A O 1
ATOM 641 N N . ASN A 1 84 ? -1.039 0.781 -14.986 1.00 85.12 84 ASN A N 1
ATOM 642 C CA . ASN A 1 84 ? -2.021 1.279 -14.023 1.00 85.12 84 ASN A CA 1
ATOM 643 C C . ASN A 1 84 ? -2.192 0.355 -12.806 1.00 85.12 84 ASN A C 1
ATOM 645 O O . ASN A 1 84 ? -3.006 0.651 -11.929 1.00 85.12 84 ASN A O 1
ATOM 649 N N . ALA A 1 85 ? -1.470 -0.767 -12.742 1.00 87.06 85 ALA A N 1
ATOM 650 C CA . ALA A 1 85 ? -1.556 -1.692 -11.626 1.00 87.06 85 ALA A CA 1
ATOM 651 C C . ALA A 1 85 ? -0.994 -1.071 -10.339 1.00 87.06 85 ALA A C 1
ATOM 653 O O . ALA A 1 85 ? 0.101 -0.498 -10.296 1.00 87.06 85 ALA A O 1
ATOM 654 N N . ILE A 1 86 ? -1.765 -1.230 -9.266 1.00 88.31 86 ILE A N 1
ATOM 655 C CA . ILE A 1 86 ? -1.347 -0.973 -7.893 1.00 88.31 86 ILE A CA 1
ATOM 656 C C . ILE A 1 86 ? -1.641 -2.264 -7.133 1.00 88.31 86 ILE A C 1
ATOM 658 O O . ILE A 1 86 ? -2.798 -2.563 -6.844 1.00 88.31 86 ILE A O 1
ATOM 662 N N . VAL A 1 87 ? -0.603 -3.056 -6.887 1.00 88.00 87 VAL A N 1
ATOM 663 C CA . VAL A 1 87 ? -0.693 -4.376 -6.258 1.00 88.00 87 VAL A CA 1
ATOM 664 C C . VAL A 1 87 ? -0.202 -4.251 -4.823 1.00 88.00 87 VAL A C 1
ATOM 666 O O . VAL A 1 87 ? 0.827 -3.624 -4.573 1.00 88.00 87 VAL A O 1
ATOM 669 N N . TYR A 1 88 ? -0.933 -4.829 -3.878 1.00 86.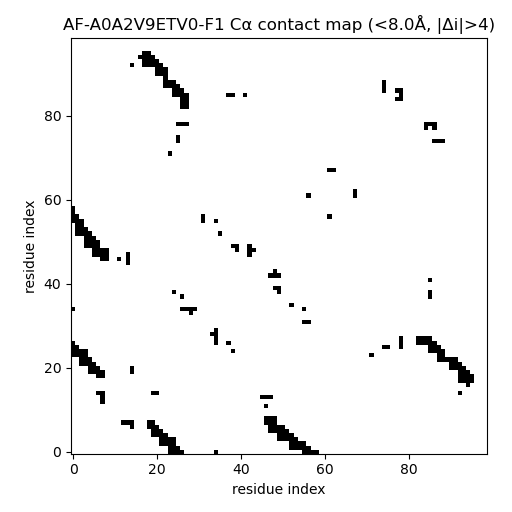88 88 TYR A N 1
ATOM 670 C CA . TYR A 1 88 ? -0.543 -4.893 -2.475 1.00 86.88 88 TYR A CA 1
ATOM 671 C C . TYR A 1 88 ? -0.756 -6.305 -1.926 1.00 86.88 88 TYR A C 1
ATOM 673 O O . TYR A 1 88 ? -1.643 -7.019 -2.394 1.00 86.88 88 TYR A O 1
ATOM 681 N N . GLU A 1 89 ? 0.066 -6.698 -0.957 1.00 84.62 89 GLU A N 1
ATOM 682 C CA . GLU A 1 89 ? 0.009 -8.031 -0.342 1.00 84.62 89 GLU A CA 1
ATOM 683 C C . GLU A 1 89 ? -0.945 -8.091 0.856 1.00 84.62 89 GLU A C 1
ATOM 685 O O . GLU A 1 89 ? -1.666 -7.145 1.189 1.00 84.62 89 GLU A O 1
ATOM 690 N N . THR A 1 90 ? -0.921 -9.244 1.521 1.00 85.62 90 THR A N 1
ATOM 691 C CA . THR A 1 90 ? -1.543 -9.483 2.816 1.00 85.62 90 THR A CA 1
ATOM 692 C C . THR A 1 90 ? -1.175 -8.391 3.823 1.00 85.62 90 THR A C 1
ATOM 694 O O . THR A 1 90 ? -0.031 -7.957 3.938 1.00 85.62 90 THR A O 1
ATOM 697 N N . LEU A 1 91 ? -2.170 -7.953 4.594 1.00 86.69 91 LEU A N 1
ATOM 698 C CA . LEU A 1 91 ? -1.966 -7.006 5.681 1.00 86.69 91 LEU A CA 1
ATOM 699 C C . LEU A 1 91 ? -1.432 -7.743 6.913 1.00 86.69 91 LEU A C 1
ATOM 701 O O . LEU A 1 91 ? -2.170 -8.469 7.582 1.00 86.69 91 LEU A O 1
ATOM 705 N N . HIS A 1 92 ? -0.169 -7.507 7.258 1.00 89.88 92 HIS A N 1
ATOM 706 C CA . HIS A 1 92 ? 0.447 -8.037 8.471 1.00 89.88 92 HIS A CA 1
ATOM 707 C C . 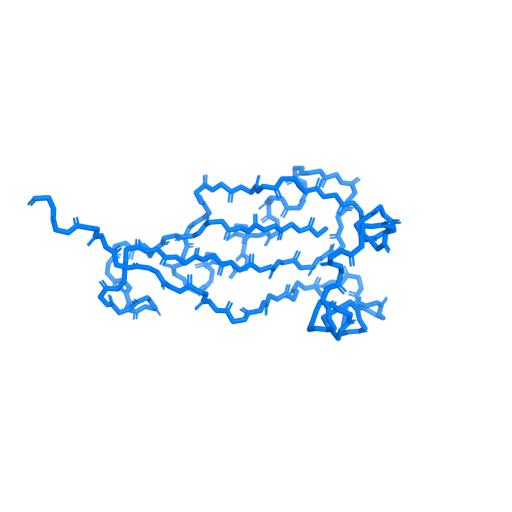HIS A 1 92 ? 0.102 -7.138 9.657 1.00 89.88 92 HIS A C 1
ATOM 709 O O . HIS A 1 92 ? 0.729 -6.106 9.897 1.00 89.88 92 HIS A O 1
ATOM 715 N N . THR A 1 93 ? -0.955 -7.504 10.380 1.00 91.88 93 THR A N 1
ATOM 716 C CA . THR A 1 93 ? -1.491 -6.713 11.491 1.00 91.88 93 THR A CA 1
ATOM 717 C C . THR A 1 93 ? -0.714 -6.911 12.789 1.00 91.88 93 THR A C 1
ATOM 719 O O . THR A 1 93 ? -0.377 -8.044 13.130 1.00 91.88 93 THR A O 1
ATOM 722 N N . TRP A 1 94 ? -0.559 -5.856 13.594 1.00 89.44 94 TRP A N 1
ATOM 723 C CA . TRP A 1 94 ? -0.077 -5.973 14.976 1.00 89.44 94 TRP A CA 1
ATOM 724 C C . TRP A 1 94 ? -1.058 -5.373 15.984 1.00 89.44 94 TRP A C 1
ATOM 726 O O . TRP A 1 94 ? -1.808 -4.424 15.714 1.00 89.44 94 TRP A O 1
ATOM 736 N N . LYS A 1 95 ? -1.032 -5.935 17.193 1.00 84.00 95 LYS A N 1
ATOM 737 C CA . LYS A 1 95 ? -1.739 -5.397 18.356 1.00 84.00 95 LYS A CA 1
ATOM 738 C C . LYS A 1 95 ? -0.836 -4.391 19.073 1.00 84.00 95 LYS A C 1
ATOM 740 O O . LYS A 1 95 ? 0.384 -4.428 18.958 1.00 84.00 95 LYS A O 1
ATOM 745 N N . ARG A 1 96 ? -1.441 -3.439 19.781 1.00 64.06 96 ARG A N 1
ATOM 746 C CA . ARG A 1 96 ? -0.710 -2.551 20.695 1.00 64.06 96 ARG A CA 1
ATOM 747 C C . ARG A 1 96 ? -0.182 -3.426 21.839 1.00 64.06 96 ARG A C 1
ATOM 749 O O . ARG A 1 96 ? -0.979 -4.196 22.370 1.00 64.06 96 ARG A O 1
ATOM 756 N N . ASP A 1 97 ? 1.088 -3.297 22.222 1.00 60.09 97 ASP A N 1
ATOM 757 C CA . ASP A 1 97 ? 1.514 -3.818 23.523 1.00 60.09 97 ASP A CA 1
ATOM 758 C C . ASP A 1 97 ? 0.610 -3.199 24.593 1.00 60.09 97 ASP A C 1
ATOM 760 O O . ASP A 1 97 ? 0.384 -1.981 24.607 1.00 60.09 97 ASP A O 1
ATOM 764 N N . THR A 1 98 ? 0.025 -4.046 25.437 1.00 53.25 98 THR A N 1
ATOM 765 C CA . THR A 1 98 ? -0.588 -3.607 26.688 1.00 53.25 98 THR A CA 1
ATOM 766 C C . THR A 1 98 ? 0.546 -3.111 27.573 1.00 53.25 98 THR A C 1
ATOM 768 O O . THR A 1 98 ? 1.260 -3.922 28.158 1.00 53.25 98 THR A O 1
ATOM 771 N N . ALA A 1 99 ? 0.750 -1.793 27.574 1.00 46.31 99 ALA A N 1
ATOM 772 C CA . ALA A 1 99 ? 1.558 -1.110 28.577 1.00 46.31 99 ALA A CA 1
ATOM 773 C C . ALA A 1 99 ? 0.888 -1.199 29.953 1.00 46.31 99 ALA A C 1
ATOM 775 O O . ALA A 1 99 ? -0.367 -1.174 29.989 1.00 46.31 99 ALA A O 1
#

Radius of gyration: 13.85 Å; Cα conta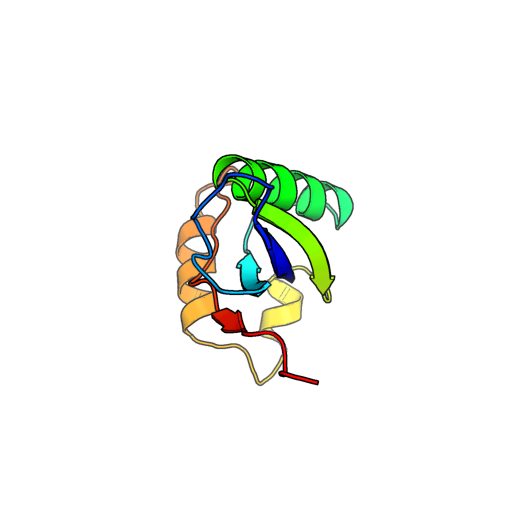cts (8 Å, |Δi|>4): 156; chains: 1; bounding box: 35×26×47 Å

Sequence (99 aa):
MGLVEVRALKGTRVLTDAKGAFLNLVTWASDAEEFKSKAELVLGKLGLFVVQIENPEPVSIRRKNVEFEVEVEDMIAGALDNPNAIVYETLHTWKRDTA